Protein AF-A0A3M3WRB6-F1 (afdb_monomer_lite)

Radius of gyration: 16.27 Å; chains: 1; bounding box: 36×32×44 Å

Secondary structure (DSSP, 8-state):
-------S---HHHHHHHHHHHHHTTT--HHHHHHHTT--HHHHHHHHSSHHHHHHHHHHHHHHHHHHHHHHTTTTTS-HHHHHHHHHHHTT-

Organism: Pseudomonas syringae pv. aptata (NCBI:txid83167)

InterPro domains:
  IPR009057 Homedomain-like superfamily [SSF46689] (27-84)

pLDDT: mean 86.13, std 16.65, range [32.25, 96.5]

Structure (mmCIF, N/CA/C/O backbone):
data_AF-A0A3M3WRB6-F1
#
_entry.id   AF-A0A3M3WRB6-F1
#
loop_
_atom_site.group_PDB
_atom_site.id
_atom_site.type_symbol
_atom_site.label_atom_id
_atom_site.label_alt_id
_atom_site.label_comp_id
_atom_site.label_asym_id
_atom_site.label_entity_id
_atom_site.label_seq_id
_atom_site.pdbx_PDB_ins_code
_atom_site.Cartn_x
_atom_site.Cartn_y
_atom_site.Cartn_z
_atom_site.occupancy
_atom_site.B_iso_or_equiv
_atom_site.auth_seq_id
_atom_site.auth_comp_id
_atom_site.auth_asym_id
_atom_site.auth_atom_id
_atom_site.pdbx_PDB_model_num
ATOM 1 N N . MET A 1 1 ? 1.560 22.981 10.859 1.00 34.31 1 MET A N 1
ATOM 2 C CA . MET A 1 1 ? 2.438 21.888 10.399 1.00 34.31 1 MET A CA 1
ATOM 3 C C . MET A 1 1 ? 2.765 21.030 11.614 1.00 34.31 1 MET A C 1
ATOM 5 O O . MET A 1 1 ? 3.507 21.489 12.469 1.00 34.31 1 MET A O 1
ATOM 9 N N . LYS A 1 2 ? 2.098 19.884 11.799 1.00 32.25 2 LYS A N 1
ATOM 10 C CA . LYS A 1 2 ? 2.419 18.952 12.891 1.00 32.25 2 LYS A CA 1
ATOM 11 C C . LYS A 1 2 ? 3.183 17.784 12.287 1.00 32.25 2 LYS A C 1
ATOM 13 O O . LYS A 1 2 ? 2.583 16.873 11.733 1.00 32.25 2 LYS A O 1
ATOM 18 N N . THR A 1 3 ? 4.502 17.870 12.352 1.00 40.53 3 THR A N 1
ATOM 19 C CA . THR A 1 3 ? 5.419 16.757 12.130 1.00 40.53 3 THR A CA 1
ATOM 20 C C . THR A 1 3 ? 5.316 15.834 13.340 1.00 40.53 3 THR A C 1
ATOM 22 O O . THR A 1 3 ? 5.784 16.167 14.426 1.00 40.53 3 THR A O 1
ATOM 25 N N . TYR A 1 4 ? 4.638 14.700 13.180 1.00 39.75 4 TYR A N 1
ATOM 26 C CA . TYR A 1 4 ? 4.753 13.597 14.127 1.00 39.75 4 TYR A CA 1
ATOM 27 C C . TYR A 1 4 ? 5.953 12.751 13.693 1.00 39.75 4 TYR A C 1
ATOM 29 O O . TYR A 1 4 ? 6.010 12.370 12.523 1.00 39.75 4 TYR A O 1
ATOM 37 N N . PRO A 1 5 ? 6.927 12.486 14.579 1.00 39.78 5 PRO A N 1
ATOM 38 C CA . PRO A 1 5 ? 8.038 11.612 14.248 1.00 39.78 5 PRO A CA 1
ATOM 39 C C . PRO A 1 5 ? 7.485 10.194 14.059 1.00 39.78 5 PRO A C 1
ATOM 41 O O . PRO A 1 5 ? 7.063 9.547 15.016 1.00 39.78 5 PRO A O 1
ATOM 44 N N . MET A 1 6 ? 7.446 9.732 12.809 1.00 40.22 6 MET A N 1
ATOM 45 C CA . MET A 1 6 ? 7.266 8.326 12.439 1.00 40.22 6 MET A CA 1
ATOM 46 C C . MET A 1 6 ? 8.551 7.558 12.794 1.00 40.22 6 MET A C 1
ATOM 48 O O . MET A 1 6 ? 9.273 7.086 11.925 1.00 40.22 6 MET A O 1
ATOM 52 N N . GLU A 1 7 ? 8.882 7.456 14.080 1.00 42.53 7 GLU A N 1
ATOM 53 C CA . GLU A 1 7 ? 9.894 6.506 14.556 1.00 42.53 7 GLU A CA 1
ATOM 54 C C . GLU A 1 7 ? 9.220 5.173 14.853 1.00 42.53 7 GLU A C 1
ATOM 56 O O . GLU A 1 7 ? 8.986 4.807 15.997 1.00 42.53 7 GLU A O 1
ATOM 61 N N . LEU A 1 8 ? 8.842 4.490 13.783 1.00 41.81 8 LEU A N 1
ATOM 62 C CA . LEU A 1 8 ? 8.837 3.040 13.633 1.00 41.81 8 LEU A CA 1
ATOM 63 C C . LEU A 1 8 ? 8.657 2.864 12.122 1.00 41.81 8 LEU A C 1
ATOM 65 O O . LEU A 1 8 ? 7.583 3.215 11.627 1.00 41.81 8 LEU A O 1
ATOM 69 N N . PRO A 1 9 ? 9.668 2.396 11.366 1.00 50.84 9 PRO A N 1
ATOM 70 C CA . PRO A 1 9 ? 9.418 1.970 10.002 1.00 50.84 9 PRO A CA 1
ATOM 71 C C . PRO A 1 9 ? 8.332 0.907 10.110 1.00 50.84 9 PRO A C 1
ATOM 73 O O . PRO A 1 9 ? 8.538 -0.140 10.726 1.00 50.84 9 PRO A O 1
ATOM 76 N N . ALA A 1 10 ? 7.131 1.240 9.643 1.00 60.00 10 ALA A N 1
ATOM 77 C CA . ALA A 1 10 ? 6.071 0.264 9.570 1.00 60.00 10 ALA A CA 1
ATOM 78 C C . ALA A 1 10 ? 6.606 -0.858 8.691 1.00 60.00 10 ALA A C 1
ATOM 80 O O . ALA A 1 10 ? 7.038 -0.600 7.569 1.00 60.00 10 ALA A O 1
ATOM 81 N N . ASP A 1 11 ? 6.647 -2.067 9.243 1.00 81.50 11 ASP A N 1
ATOM 82 C CA . ASP A 1 11 ? 7.018 -3.259 8.494 1.00 81.50 11 ASP A CA 1
ATOM 83 C C . ASP A 1 11 ? 6.200 -3.274 7.189 1.00 81.50 11 ASP A C 1
ATOM 85 O O . ASP A 1 11 ? 4.981 -3.084 7.226 1.00 81.50 11 ASP A O 1
ATOM 89 N N . ASP A 1 12 ? 6.856 -3.453 6.041 1.00 85.25 12 ASP A N 1
ATOM 90 C CA . ASP A 1 12 ? 6.218 -3.502 4.716 1.00 85.25 12 ASP A CA 1
ATOM 91 C C . ASP A 1 12 ? 5.042 -4.491 4.718 1.00 85.25 12 ASP A C 1
ATOM 93 O O . ASP A 1 12 ? 3.951 -4.216 4.212 1.00 85.25 12 A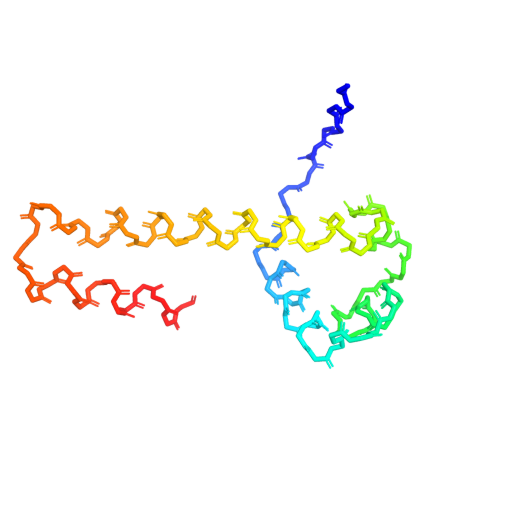SP A O 1
ATOM 97 N N . LYS A 1 13 ? 5.204 -5.605 5.441 1.00 87.81 13 LYS A N 1
ATOM 98 C CA . LYS A 1 13 ? 4.151 -6.599 5.653 1.00 87.81 13 LYS A CA 1
ATOM 99 C C . LYS A 1 13 ? 2.926 -6.028 6.371 1.00 87.81 13 LYS A C 1
ATOM 101 O O . LYS A 1 13 ? 1.797 -6.404 6.056 1.00 87.81 13 LYS A O 1
ATOM 106 N N . PHE A 1 14 ? 3.129 -5.139 7.339 1.00 90.75 14 PHE A N 1
ATOM 107 C CA . PHE A 1 14 ? 2.044 -4.483 8.062 1.00 90.75 14 PHE A CA 1
ATOM 108 C C . PHE A 1 14 ? 1.295 -3.491 7.166 1.00 90.75 14 PHE A C 1
ATOM 110 O O . PHE A 1 14 ? 0.063 -3.483 7.164 1.00 90.75 14 PHE A O 1
ATOM 117 N N . LEU A 1 15 ? 2.014 -2.708 6.358 1.00 92.62 15 LEU A N 1
ATOM 118 C CA . LEU A 1 15 ? 1.405 -1.791 5.390 1.00 92.62 15 LEU A CA 1
ATOM 119 C C . LEU A 1 15 ? 0.613 -2.543 4.316 1.00 92.62 15 LEU A C 1
ATOM 121 O O . LEU A 1 15 ? -0.538 -2.190 4.052 1.00 92.62 15 LEU A O 1
ATOM 125 N N . LYS A 1 16 ? 1.165 -3.636 3.777 1.00 91.94 16 LYS A N 1
ATOM 126 C CA . LYS A 1 16 ? 0.470 -4.529 2.837 1.00 91.94 16 LYS A CA 1
ATOM 127 C C . LYS A 1 16 ? -0.801 -5.126 3.449 1.00 91.94 16 LYS A C 1
ATOM 129 O O . LYS A 1 16 ? -1.858 -5.077 2.824 1.00 91.94 16 LYS A O 1
ATOM 134 N N . ALA A 1 17 ? -0.745 -5.617 4.689 1.00 93.81 17 ALA A N 1
ATOM 135 C CA . ALA A 1 17 ? -1.923 -6.151 5.379 1.00 93.81 17 ALA A CA 1
ATOM 136 C C . ALA A 1 17 ? -3.020 -5.089 5.579 1.00 93.81 17 ALA A C 1
ATOM 138 O O . ALA A 1 17 ? -4.203 -5.373 5.390 1.00 93.81 17 ALA A O 1
ATOM 139 N N . LEU A 1 18 ? -2.639 -3.852 5.916 1.00 95.12 18 LEU A N 1
ATOM 140 C CA . LEU A 1 18 ? -3.576 -2.734 6.026 1.00 95.12 18 LEU A CA 1
ATOM 141 C C . LEU A 1 18 ? -4.174 -2.331 4.674 1.00 95.12 18 LEU A C 1
ATOM 143 O O . LEU A 1 18 ? -5.356 -1.995 4.627 1.00 95.12 18 LEU A O 1
ATOM 147 N N . ALA A 1 19 ? -3.396 -2.376 3.590 1.00 95.00 19 ALA A N 1
ATOM 148 C CA . ALA A 1 19 ? -3.888 -2.103 2.242 1.00 95.00 19 ALA A CA 1
ATOM 149 C C . ALA A 1 19 ? -4.956 -3.117 1.815 1.00 95.00 19 ALA A C 1
ATOM 151 O O . ALA A 1 19 ? -6.031 -2.711 1.375 1.00 95.00 19 ALA A O 1
ATOM 152 N N . VAL A 1 20 ? -4.708 -4.415 2.025 1.00 95.38 20 VAL A N 1
ATOM 153 C CA . VAL A 1 20 ? -5.695 -5.476 1.755 1.00 95.38 20 VAL A CA 1
ATOM 154 C C . VAL A 1 20 ? -6.955 -5.262 2.597 1.00 95.38 20 VAL A C 1
ATOM 156 O O . VAL A 1 20 ? -8.055 -5.175 2.056 1.00 95.38 20 VAL A O 1
ATOM 159 N N . ALA A 1 21 ? -6.796 -5.057 3.907 1.00 96.19 21 ALA A N 1
ATOM 160 C CA . ALA A 1 21 ? -7.914 -4.816 4.815 1.00 96.19 21 ALA A CA 1
ATOM 161 C C . ALA A 1 21 ? -8.742 -3.571 4.444 1.00 96.19 21 ALA A C 1
ATOM 163 O O . ALA A 1 21 ? -9.962 -3.567 4.609 1.00 96.19 21 ALA A O 1
ATOM 164 N N . LEU A 1 22 ? -8.104 -2.506 3.948 1.00 95.50 22 LEU A N 1
ATOM 165 C CA . LEU A 1 22 ? -8.787 -1.291 3.498 1.00 95.50 22 LEU A CA 1
ATOM 166 C C . LEU A 1 22 ? -9.633 -1.541 2.243 1.00 95.50 22 LEU A C 1
ATOM 168 O O . LEU A 1 22 ? -10.708 -0.955 2.125 1.00 95.50 22 LEU A O 1
ATOM 172 N N . VAL A 1 23 ? -9.166 -2.385 1.320 1.00 94.50 23 VAL A N 1
ATOM 173 C CA . VAL A 1 23 ? -9.910 -2.752 0.106 1.00 94.50 23 VAL A CA 1
ATOM 174 C C . VAL A 1 23 ? -11.091 -3.657 0.457 1.00 94.50 23 VAL A C 1
ATOM 176 O O . VAL A 1 23 ? -12.222 -3.351 0.069 1.00 94.50 23 VAL A O 1
ATOM 179 N N . ASP A 1 24 ? -10.859 -4.693 1.265 1.00 94.69 24 ASP A N 1
ATOM 180 C CA . ASP A 1 24 ? -11.897 -5.626 1.725 1.00 94.69 24 ASP A CA 1
ATOM 181 C C . ASP A 1 24 ? -12.993 -4.911 2.531 1.00 94.69 24 ASP A C 1
ATOM 183 O O . ASP A 1 24 ? -14.184 -5.205 2.403 1.00 94.69 24 ASP A O 1
ATOM 187 N N . HIS A 1 25 ? -12.605 -3.909 3.325 1.00 94.00 25 HIS A N 1
ATOM 188 C CA . HIS A 1 25 ? -13.503 -3.087 4.133 1.00 94.00 25 HIS A CA 1
ATOM 189 C C . HIS A 1 25 ? -13.555 -1.636 3.643 1.00 94.00 25 HIS A C 1
ATOM 191 O O . HIS A 1 25 ? -13.464 -0.694 4.434 1.00 94.00 25 HIS A O 1
ATOM 197 N N . SER A 1 26 ? -13.762 -1.440 2.338 1.00 90.50 2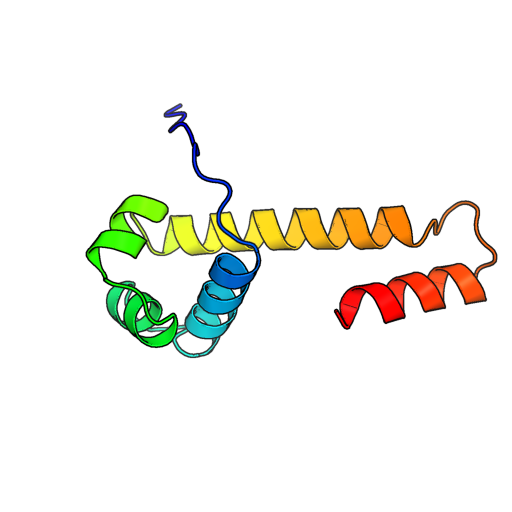6 SER A N 1
ATOM 198 C CA . SER A 1 26 ? -13.769 -0.112 1.701 1.00 90.50 26 SER A CA 1
ATOM 199 C C . SER A 1 26 ? -14.733 0.892 2.347 1.00 90.50 26 SER A C 1
ATOM 201 O O . SER A 1 26 ? -14.360 2.045 2.549 1.00 90.50 26 SER A O 1
ATOM 203 N N . ASN A 1 27 ? -15.925 0.463 2.768 1.00 91.81 27 ASN A N 1
ATOM 204 C CA . ASN A 1 27 ? -16.891 1.297 3.504 1.00 91.81 27 ASN A CA 1
ATOM 205 C C . ASN A 1 27 ? -16.867 1.068 5.029 1.00 91.81 27 ASN A C 1
ATOM 207 O O . ASN A 1 27 ? -17.711 1.595 5.753 1.00 91.81 27 ASN A O 1
ATOM 211 N N . GLY A 1 28 ? -15.922 0.261 5.516 1.00 90.69 28 GLY A N 1
ATOM 212 C CA . GLY A 1 28 ? -15.775 -0.093 6.921 1.00 90.69 28 GLY A CA 1
ATOM 213 C C . GLY A 1 28 ? -15.125 1.004 7.759 1.00 90.69 28 GLY A C 1
ATOM 214 O O . GLY A 1 28 ? -14.471 1.934 7.274 1.00 90.69 28 GLY A O 1
ATOM 215 N N . THR A 1 29 ? -15.301 0.884 9.069 1.00 93.88 29 THR A N 1
ATOM 216 C CA . THR A 1 29 ? -14.679 1.765 10.053 1.00 93.88 29 THR A CA 1
ATOM 217 C C . THR A 1 29 ? -13.204 1.416 10.255 1.00 93.88 29 THR A C 1
ATOM 219 O O . THR A 1 29 ? -12.747 0.320 9.938 1.00 93.88 29 THR A O 1
ATOM 222 N N . LEU A 1 30 ? -12.446 2.315 10.897 1.00 93.62 30 LEU A N 1
ATOM 223 C CA . LEU A 1 30 ? -11.055 2.033 11.282 1.00 93.62 30 LEU A CA 1
ATOM 224 C C . LEU A 1 30 ? -10.933 0.794 12.194 1.00 93.62 30 LEU A C 1
ATOM 226 O O . LEU A 1 30 ? -9.894 0.145 12.225 1.00 93.62 30 LEU A O 1
ATOM 230 N N . LYS A 1 31 ? -11.992 0.449 12.939 1.00 94.31 31 LYS A N 1
ATOM 231 C CA . LYS A 1 31 ? -12.032 -0.769 13.755 1.00 94.31 31 LYS A CA 1
ATOM 232 C C . LYS A 1 31 ? -12.101 -2.023 12.877 1.00 94.31 31 LYS A C 1
ATOM 234 O O . LYS A 1 31 ? -11.394 -2.979 13.175 1.00 94.31 31 LYS A O 1
ATOM 239 N N . ASP A 1 32 ? -12.924 -2.002 11.832 1.00 95.38 32 ASP A N 1
ATOM 240 C CA . ASP A 1 32 ? -13.111 -3.144 10.929 1.00 95.38 32 ASP A CA 1
ATOM 241 C C . ASP A 1 32 ? -11.810 -3.435 10.172 1.00 95.38 32 ASP A C 1
ATOM 243 O O . ASP A 1 32 ? -11.350 -4.572 10.137 1.00 95.38 32 ASP A O 1
ATOM 247 N N . ILE A 1 33 ? -11.141 -2.375 9.704 1.00 95.69 33 ILE A N 1
ATOM 248 C CA .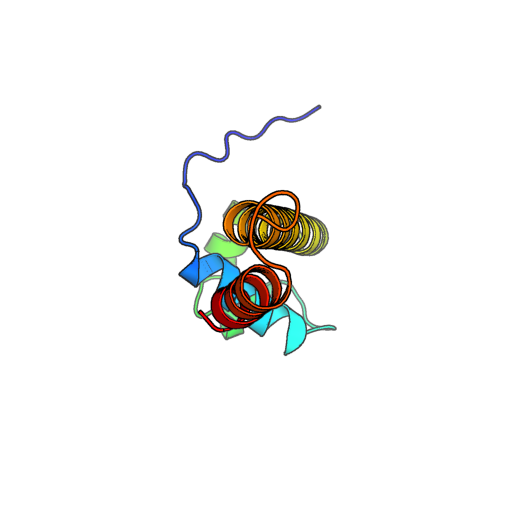 ILE A 1 33 ? -9.822 -2.462 9.064 1.00 95.69 33 ILE A CA 1
ATOM 249 C C . ILE A 1 33 ? -8.772 -3.031 10.030 1.00 95.69 33 ILE A C 1
ATOM 251 O O . ILE A 1 33 ? -8.018 -3.924 9.656 1.00 95.69 33 ILE A O 1
ATOM 255 N N . ALA A 1 34 ? -8.726 -2.557 11.283 1.00 94.19 34 ALA A N 1
ATOM 256 C CA . ALA A 1 34 ? -7.787 -3.080 12.280 1.00 94.19 34 ALA A CA 1
ATOM 257 C C . ALA A 1 34 ? -7.985 -4.585 12.514 1.00 94.19 34 ALA A C 1
ATOM 259 O O . ALA A 1 34 ? -7.015 -5.339 12.540 1.00 94.19 34 ALA A O 1
ATOM 260 N N . GLN A 1 35 ? -9.243 -5.015 12.647 1.00 95.19 35 GLN A N 1
ATOM 261 C CA . GLN A 1 35 ? -9.591 -6.417 12.851 1.00 95.19 35 GLN A CA 1
ATOM 262 C C . GLN A 1 35 ? -9.167 -7.286 11.662 1.00 95.19 35 GLN A C 1
ATOM 264 O O . GLN A 1 35 ? -8.563 -8.335 11.874 1.00 95.19 35 GLN A O 1
ATOM 269 N N . ALA A 1 36 ? -9.435 -6.842 10.434 1.00 94.94 36 ALA A N 1
ATOM 270 C CA . ALA A 1 36 ? -9.044 -7.559 9.223 1.00 94.94 36 ALA A CA 1
ATOM 271 C C . ALA A 1 36 ? -7.521 -7.625 9.031 1.00 94.94 36 ALA A C 1
ATOM 273 O O . ALA A 1 36 ? -6.997 -8.654 8.617 1.00 94.94 36 ALA A O 1
ATOM 274 N N . ALA A 1 37 ? -6.795 -6.575 9.422 1.00 93.44 37 ALA A N 1
ATOM 275 C CA . ALA A 1 37 ? -5.333 -6.555 9.419 1.00 93.44 37 ALA A CA 1
ATOM 276 C C . ALA A 1 37 ? -4.698 -7.302 10.613 1.00 93.44 37 ALA A C 1
ATOM 278 O O . ALA A 1 37 ? -3.476 -7.309 10.755 1.00 93.44 37 ALA A O 1
ATOM 279 N N . GLY A 1 38 ? -5.501 -7.907 11.499 1.00 93.81 38 GLY A N 1
ATOM 280 C CA . GLY A 1 38 ? -5.011 -8.678 12.644 1.00 93.81 38 GLY A CA 1
ATOM 281 C C . GLY A 1 38 ? -4.391 -7.836 13.764 1.00 93.81 38 GLY A C 1
ATOM 282 O O . GLY A 1 38 ? -3.592 -8.350 14.546 1.00 93.81 38 GLY A O 1
ATOM 283 N N . VAL A 1 39 ? -4.743 -6.550 13.869 1.00 93.81 39 VAL A N 1
ATOM 284 C CA . VAL A 1 39 ? -4.216 -5.632 14.891 1.00 93.81 39 VAL A CA 1
ATOM 285 C C . VAL A 1 39 ? -5.307 -5.024 15.764 1.00 93.81 39 VAL A C 1
ATOM 287 O O . VAL A 1 39 ? -6.486 -4.961 15.422 1.00 93.81 39 VAL A O 1
ATOM 290 N N . SER A 1 40 ? -4.914 -4.532 16.939 1.00 92.88 40 SER A N 1
ATOM 291 C CA . SER A 1 40 ? -5.859 -3.853 17.824 1.00 92.88 40 SER A CA 1
ATOM 292 C C . SER A 1 40 ? -6.269 -2.478 17.273 1.00 92.88 40 SER A C 1
ATOM 294 O O . SER A 1 40 ? -5.463 -1.763 16.669 1.00 92.88 40 SER A O 1
ATOM 296 N N . LYS A 1 41 ? -7.501 -2.042 17.578 1.00 93.12 41 LYS A N 1
ATOM 297 C CA . LYS A 1 41 ? -7.971 -0.674 17.278 1.00 93.12 41 LYS A CA 1
ATOM 298 C C . LYS A 1 41 ? -7.043 0.393 17.872 1.00 93.12 41 LYS A C 1
ATOM 300 O O . LYS A 1 41 ? -6.818 1.420 17.242 1.00 93.12 41 LYS A O 1
ATOM 305 N N . ALA A 1 42 ? -6.523 0.171 19.082 1.00 93.50 42 ALA A N 1
ATOM 306 C CA . ALA A 1 42 ? -5.621 1.114 19.742 1.00 93.50 42 ALA A CA 1
ATOM 307 C C . ALA A 1 42 ? -4.280 1.233 19.000 1.00 93.50 42 ALA A C 1
ATOM 309 O O . ALA A 1 42 ? -3.770 2.340 18.849 1.00 93.50 42 ALA A O 1
ATOM 310 N N . THR A 1 43 ? -3.751 0.116 18.491 1.00 92.00 43 THR A N 1
ATOM 311 C CA . THR A 1 43 ? -2.536 0.085 17.664 1.00 92.00 43 THR A CA 1
ATOM 312 C C . THR A 1 43 ? -2.733 0.897 16.390 1.00 92.00 43 THR A C 1
ATOM 314 O O . THR A 1 43 ? -1.974 1.830 16.149 1.00 92.00 43 THR A O 1
ATOM 317 N N . LEU A 1 44 ? -3.788 0.607 15.619 1.00 92.69 44 LEU A N 1
ATOM 318 C CA . LEU A 1 44 ? -4.036 1.308 14.357 1.00 92.69 44 LEU A CA 1
ATOM 319 C C . LEU A 1 44 ? -4.341 2.799 14.575 1.00 92.69 44 LEU A C 1
ATOM 321 O O . LEU A 1 44 ? -3.851 3.650 13.840 1.00 92.69 44 LEU A O 1
ATOM 325 N N . ASN A 1 45 ? -5.083 3.141 15.630 1.00 91.75 45 ASN A N 1
ATOM 326 C CA . ASN A 1 45 ? -5.359 4.537 15.973 1.00 91.75 45 ASN A CA 1
ATOM 327 C C . ASN A 1 45 ? -4.083 5.293 16.391 1.00 91.75 45 ASN A C 1
ATOM 329 O O . ASN A 1 45 ? -3.878 6.420 15.966 1.00 91.75 45 ASN A O 1
ATOM 333 N N . ARG A 1 46 ? -3.167 4.684 17.155 1.00 90.50 46 ARG A N 1
ATOM 334 C CA . ARG A 1 46 ? -1.858 5.308 17.435 1.00 90.50 46 ARG A CA 1
ATOM 335 C C . ARG A 1 46 ? -1.005 5.473 16.177 1.00 90.50 46 ARG A C 1
ATOM 337 O O . ARG A 1 46 ? -0.222 6.411 16.117 1.00 90.50 46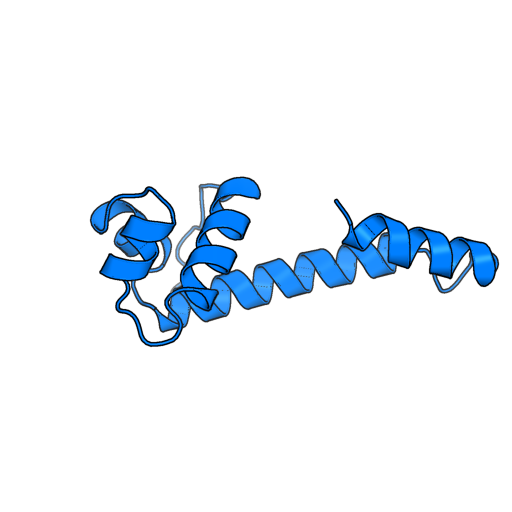 ARG A O 1
ATOM 344 N N . PHE A 1 47 ? -1.153 4.561 15.220 1.00 88.31 47 PHE A N 1
ATOM 345 C CA . PHE A 1 47 ? -0.377 4.541 13.988 1.00 88.31 47 PHE A CA 1
ATOM 346 C C . PHE A 1 47 ? -0.800 5.639 13.002 1.00 88.31 47 PHE A C 1
ATOM 348 O O . PHE A 1 47 ? 0.037 6.417 12.563 1.00 88.31 47 PHE A O 1
ATOM 355 N N . CYS A 1 48 ? -2.095 5.742 12.682 1.00 90.19 48 CYS A N 1
ATOM 356 C CA . CYS A 1 48 ? -2.589 6.695 11.680 1.00 90.19 48 CYS A CA 1
ATOM 357 C C . CYS A 1 48 ? -3.602 7.715 12.228 1.00 90.19 48 CYS A C 1
ATOM 359 O O . CYS A 1 48 ? -3.842 8.744 11.603 1.00 90.19 48 CYS A O 1
ATOM 361 N N . GLY A 1 49 ? -4.213 7.480 13.390 1.00 91.81 49 GLY A N 1
ATOM 362 C CA . GLY A 1 49 ? -5.219 8.359 14.004 1.00 91.81 49 GLY A CA 1
ATOM 363 C C . GLY A 1 49 ? -6.598 8.281 13.349 1.00 91.81 49 GLY A C 1
ATOM 364 O O . GLY A 1 49 ? -7.608 8.032 14.006 1.00 91.81 49 GLY A O 1
ATOM 365 N N . THR A 1 50 ? -6.660 8.482 12.034 1.00 92.75 50 THR A N 1
ATOM 366 C CA . THR A 1 50 ? -7.909 8.500 11.265 1.00 92.75 50 THR A CA 1
ATOM 367 C C . THR A 1 50 ? -7.835 7.576 10.055 1.00 92.75 50 THR A C 1
ATOM 369 O O . THR A 1 50 ? -6.756 7.199 9.597 1.00 92.75 50 THR A O 1
ATOM 372 N N . ARG A 1 51 ? -9.003 7.231 9.500 1.00 93.31 51 ARG A N 1
ATOM 373 C CA . ARG A 1 51 ? -9.084 6.499 8.229 1.00 93.31 51 ARG A CA 1
ATOM 374 C C . ARG A 1 51 ? -8.494 7.311 7.072 1.00 93.31 51 ARG A C 1
ATOM 376 O O . ARG A 1 51 ? -7.842 6.728 6.223 1.00 93.31 51 ARG A O 1
ATOM 383 N N . ALA A 1 52 ? -8.694 8.631 7.044 1.00 93.06 52 ALA A N 1
ATOM 384 C CA . ALA A 1 52 ? -8.139 9.489 5.994 1.00 93.06 52 ALA A CA 1
ATOM 385 C C . ALA A 1 52 ? -6.604 9.445 5.990 1.00 93.06 52 ALA A C 1
ATOM 387 O O . ALA A 1 52 ? -6.004 9.192 4.952 1.00 93.06 52 ALA A O 1
ATOM 388 N N . ASN A 1 53 ? -5.992 9.562 7.169 1.00 94.50 53 ASN A N 1
ATOM 389 C CA . ASN A 1 53 ? -4.544 9.451 7.324 1.00 94.50 53 ASN A CA 1
ATOM 390 C C . ASN A 1 53 ? -4.026 8.054 6.950 1.00 94.50 53 ASN A C 1
ATOM 392 O O . ASN A 1 53 ? -2.928 7.938 6.425 1.00 94.50 53 ASN A O 1
ATOM 396 N N . LEU A 1 54 ? -4.799 6.990 7.215 1.00 93.88 54 LEU A N 1
ATOM 397 C CA . LEU A 1 54 ? -4.442 5.642 6.764 1.00 93.88 54 LEU A CA 1
ATOM 398 C C . LEU A 1 54 ? -4.387 5.567 5.235 1.00 93.88 54 LEU A C 1
ATOM 400 O O . LEU A 1 54 ? -3.435 5.022 4.691 1.00 93.88 54 LEU A O 1
ATOM 404 N N . VAL A 1 55 ? -5.395 6.119 4.552 1.00 94.12 55 VAL A N 1
ATOM 405 C CA . VAL A 1 55 ? -5.427 6.143 3.083 1.00 94.12 55 VAL A CA 1
ATOM 406 C C . VAL A 1 55 ? -4.242 6.928 2.529 1.00 94.12 55 VAL A C 1
ATOM 408 O O . VAL A 1 55 ? -3.562 6.436 1.637 1.00 94.12 55 VAL A O 1
ATOM 411 N N . GLU A 1 56 ? -3.967 8.113 3.073 1.00 95.25 56 GLU A N 1
ATOM 412 C CA . GLU A 1 56 ? -2.831 8.940 2.655 1.00 95.25 56 GLU A CA 1
ATOM 413 C C . GLU A 1 56 ? -1.493 8.221 2.864 1.00 95.25 56 GLU A C 1
ATOM 415 O O . GLU A 1 56 ? -0.657 8.184 1.966 1.00 95.25 56 GLU A O 1
ATOM 420 N N . LEU A 1 57 ? -1.313 7.578 4.020 1.00 93.56 57 LEU A N 1
ATOM 421 C CA . LEU A 1 57 ? -0.108 6.816 4.332 1.00 93.56 57 LEU A CA 1
ATOM 422 C C . LEU A 1 57 ? 0.105 5.656 3.353 1.00 93.56 57 LEU A C 1
ATOM 424 O O . LEU A 1 57 ? 1.210 5.483 2.843 1.00 93.56 57 LEU A O 1
ATOM 428 N N . LEU A 1 58 ? -0.945 4.882 3.068 1.00 94.25 58 LEU A N 1
ATOM 429 C CA . LEU A 1 58 ? -0.868 3.766 2.123 1.00 94.25 58 LEU A CA 1
ATOM 430 C C . LEU A 1 58 ? -0.635 4.243 0.687 1.00 94.25 58 LEU A C 1
ATOM 432 O O . LEU A 1 58 ? 0.100 3.595 -0.052 1.00 94.25 58 LEU A O 1
ATOM 436 N N . LEU A 1 59 ? -1.213 5.383 0.300 1.00 94.19 59 LEU A N 1
ATOM 437 C CA . LEU A 1 59 ? -1.003 5.974 -1.019 1.00 94.19 59 LEU A CA 1
ATOM 438 C C . LEU A 1 59 ? 0.442 6.452 -1.202 1.00 94.19 59 LEU A C 1
ATOM 440 O O . LEU A 1 59 ? 1.037 6.204 -2.251 1.00 94.19 59 LEU A O 1
ATOM 444 N N . ASN A 1 60 ? 1.014 7.100 -0.185 1.00 93.19 60 ASN A N 1
ATOM 445 C CA . ASN A 1 60 ? 2.410 7.533 -0.203 1.00 93.19 60 ASN A CA 1
ATOM 446 C C . ASN A 1 60 ? 3.348 6.327 -0.300 1.00 93.19 60 ASN A C 1
ATOM 448 O O . ASN A 1 60 ? 4.196 6.281 -1.182 1.00 93.19 60 ASN A O 1
ATOM 452 N N . HIS A 1 61 ? 3.120 5.303 0.524 1.00 91.38 61 HIS A N 1
ATOM 453 C CA . HIS A 1 61 ? 3.908 4.074 0.484 1.00 91.38 61 HIS A CA 1
ATOM 454 C C . HIS A 1 61 ? 3.821 3.354 -0.873 1.00 91.38 61 HIS A C 1
ATOM 456 O O . HIS A 1 61 ? 4.845 2.960 -1.426 1.00 91.38 61 HIS A O 1
ATOM 462 N N . ALA A 1 62 ? 2.621 3.231 -1.450 1.00 90.75 62 ALA A N 1
ATOM 463 C CA . ALA A 1 62 ? 2.449 2.648 -2.780 1.00 90.75 62 ALA A CA 1
ATOM 464 C C . ALA A 1 62 ? 3.158 3.472 -3.867 1.00 90.75 62 ALA A C 1
ATOM 466 O O . ALA A 1 62 ? 3.744 2.907 -4.787 1.00 90.75 62 ALA A O 1
ATOM 467 N N . SER A 1 63 ? 3.131 4.802 -3.757 1.00 92.81 63 SER A N 1
ATOM 468 C CA . SER A 1 63 ? 3.830 5.696 -4.686 1.00 92.81 63 SER A CA 1
ATOM 469 C C . SER A 1 63 ? 5.346 5.530 -4.602 1.00 92.81 63 SER A C 1
ATOM 471 O O . SER A 1 63 ? 6.005 5.452 -5.637 1.00 92.81 63 SER A O 1
ATOM 473 N N . ASP A 1 64 ? 5.894 5.420 -3.392 1.00 91.81 64 ASP A N 1
ATOM 474 C CA . ASP A 1 64 ? 7.323 5.183 -3.179 1.00 91.81 64 ASP A CA 1
ATOM 475 C C . ASP A 1 64 ? 7.757 3.837 -3.772 1.00 91.81 64 ASP A C 1
ATOM 477 O O . ASP A 1 64 ? 8.750 3.785 -4.497 1.00 91.81 64 ASP A O 1
ATOM 481 N N . LEU A 1 65 ? 6.973 2.774 -3.553 1.00 89.69 65 LEU A N 1
ATOM 482 C CA . LEU A 1 65 ? 7.214 1.457 -4.152 1.00 89.69 65 LEU A CA 1
ATOM 483 C C . LEU A 1 65 ? 7.171 1.507 -5.684 1.00 89.69 65 LEU A C 1
ATOM 485 O O . LEU A 1 65 ? 8.082 1.007 -6.335 1.00 89.69 65 LEU A O 1
ATOM 489 N N . MET A 1 66 ? 6.160 2.149 -6.279 1.00 89.94 66 MET A N 1
ATOM 490 C CA . MET A 1 66 ? 6.073 2.283 -7.740 1.00 89.94 66 MET A CA 1
ATOM 491 C C . MET A 1 66 ? 7.260 3.063 -8.316 1.00 89.94 66 MET A C 1
ATOM 493 O O . MET A 1 66 ? 7.814 2.671 -9.342 1.00 89.94 66 MET A O 1
ATOM 497 N N . ASN A 1 67 ? 7.682 4.143 -7.655 1.00 92.12 67 ASN A N 1
ATOM 498 C CA . ASN A 1 67 ? 8.847 4.918 -8.079 1.00 92.12 67 ASN A CA 1
ATOM 499 C C . ASN A 1 67 ? 10.138 4.093 -8.000 1.00 92.12 67 ASN A C 1
ATOM 501 O O . ASN A 1 67 ? 10.963 4.175 -8.909 1.00 92.12 67 ASN A O 1
ATOM 505 N N . GLN A 1 68 ? 10.300 3.280 -6.952 1.00 91.00 68 GLN A N 1
ATOM 506 C CA . GLN A 1 68 ? 11.424 2.350 -6.828 1.00 91.00 68 GLN A CA 1
ATOM 507 C C . GLN A 1 68 ? 11.401 1.298 -7.939 1.00 91.00 68 GLN A C 1
ATOM 509 O O . GLN A 1 68 ? 12.399 1.137 -8.630 1.00 91.00 68 GLN A O 1
ATOM 514 N N . MET A 1 69 ? 10.251 0.672 -8.211 1.00 90.62 69 MET A N 1
ATOM 515 C CA . MET A 1 69 ? 10.112 -0.310 -9.296 1.00 90.62 69 MET A CA 1
ATOM 516 C C . MET A 1 69 ? 10.481 0.276 -10.666 1.00 90.62 69 MET A C 1
ATOM 518 O O . MET A 1 69 ? 11.140 -0.389 -11.465 1.00 90.62 69 MET A O 1
ATOM 522 N N . VAL A 1 70 ? 10.077 1.521 -10.939 1.00 91.19 70 VAL A N 1
ATOM 523 C CA . VAL A 1 70 ? 10.430 2.236 -12.177 1.00 91.19 70 VAL A CA 1
ATOM 524 C C . VAL A 1 70 ? 11.927 2.541 -12.243 1.00 91.19 70 VAL A C 1
ATOM 526 O O . VAL A 1 70 ? 12.522 2.407 -13.314 1.00 91.19 70 VAL A O 1
ATOM 529 N N . ALA A 1 71 ? 12.538 2.938 -11.125 1.00 92.19 71 ALA A N 1
ATOM 530 C CA . ALA A 1 71 ? 13.974 3.184 -11.052 1.00 92.19 71 ALA A CA 1
ATOM 531 C C . ALA A 1 71 ? 14.779 1.891 -11.272 1.00 92.19 71 ALA A C 1
ATOM 533 O O . ALA A 1 71 ? 15.698 1.878 -12.089 1.00 92.19 71 ALA A O 1
ATOM 534 N N . ASP A 1 72 ? 14.382 0.796 -10.623 1.00 91.75 72 ASP A N 1
ATOM 535 C CA . ASP A 1 72 ? 15.046 -0.510 -10.700 1.00 91.75 72 ASP A CA 1
ATOM 536 C C . ASP A 1 72 ? 14.910 -1.163 -12.085 1.00 91.75 72 ASP A C 1
ATOM 538 O O . ASP A 1 72 ? 15.783 -1.916 -12.523 1.00 91.75 72 ASP A O 1
ATOM 542 N N . ALA A 1 73 ? 13.828 -0.859 -12.808 1.00 93.38 73 ALA A N 1
ATOM 543 C CA . ALA A 1 73 ? 13.640 -1.307 -14.183 1.00 93.38 73 ALA A CA 1
ATOM 544 C C . ALA A 1 73 ? 14.612 -0.641 -15.177 1.00 93.38 73 ALA A C 1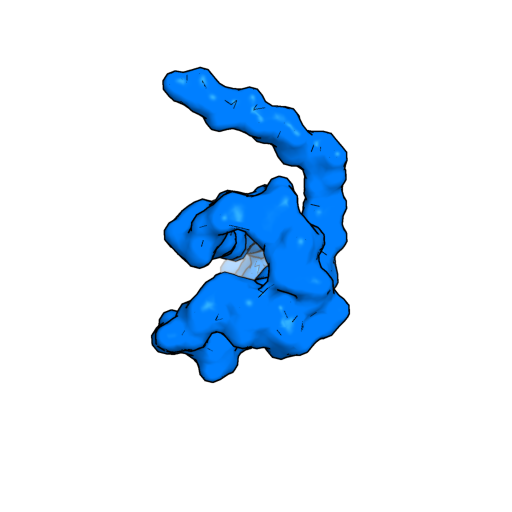
ATOM 546 O O . ALA A 1 73 ? 14.821 -1.181 -16.263 1.00 93.38 73 ALA A O 1
ATOM 547 N N . ASP A 1 74 ? 15.210 0.501 -14.815 1.00 93.44 74 ASP A N 1
ATOM 548 C CA . ASP A 1 74 ? 16.138 1.284 -15.643 1.00 93.44 74 ASP A CA 1
ATOM 549 C C . ASP A 1 74 ? 15.610 1.533 -17.068 1.00 93.44 74 ASP A C 1
ATOM 551 O O . ASP A 1 74 ? 16.283 1.316 -18.078 1.00 93.44 74 ASP A O 1
ATOM 555 N N . LEU A 1 75 ? 14.362 2.010 -17.149 1.00 91.62 75 LEU A N 1
ATOM 556 C CA . LEU A 1 75 ? 13.644 2.229 -18.413 1.00 91.62 75 LEU A CA 1
ATOM 557 C C . LEU A 1 75 ? 14.355 3.194 -19.380 1.00 91.62 75 LEU A C 1
ATOM 559 O O . LEU A 1 75 ? 14.007 3.242 -20.558 1.00 91.62 75 LEU A O 1
ATOM 563 N N . GLN A 1 76 ? 15.305 3.995 -18.887 1.00 93.62 76 GLN A N 1
ATOM 564 C CA . GLN A 1 76 ? 16.030 4.982 -19.687 1.00 93.62 76 GLN A CA 1
ATOM 565 C C . GLN A 1 76 ? 17.274 4.412 -20.375 1.00 93.62 76 GLN A C 1
ATOM 567 O O . GLN A 1 76 ? 17.619 4.896 -21.454 1.00 93.62 76 GLN A O 1
ATOM 572 N N . HIS A 1 77 ? 17.946 3.418 -19.784 1.00 94.38 77 HIS A N 1
ATOM 573 C CA . HIS A 1 77 ? 19.246 2.948 -20.278 1.00 94.38 77 HIS A CA 1
ATOM 574 C C . HIS A 1 77 ? 19.273 1.458 -20.633 1.00 94.38 77 HIS A C 1
ATOM 576 O O . HIS A 1 77 ? 20.074 1.059 -21.482 1.00 94.38 77 HIS A O 1
ATOM 582 N N . ALA A 1 78 ? 18.411 0.632 -20.037 1.00 94.31 78 ALA A N 1
ATOM 583 C CA . ALA A 1 78 ? 18.369 -0.794 -20.330 1.00 94.31 78 ALA A CA 1
ATOM 584 C C . ALA A 1 78 ? 17.709 -1.090 -21.696 1.00 94.31 78 ALA A C 1
ATOM 586 O O . ALA A 1 78 ? 16.869 -0.321 -22.176 1.00 94.31 78 ALA A O 1
ATOM 587 N N . PRO A 1 79 ? 18.047 -2.224 -22.344 1.00 96.50 79 PRO A N 1
ATOM 588 C CA . PRO A 1 79 ? 17.344 -2.681 -23.538 1.00 96.50 79 PRO A CA 1
ATOM 589 C C . PRO A 1 79 ? 15.826 -2.756 -23.290 1.00 96.50 79 PRO A C 1
ATOM 591 O O . PRO A 1 79 ? 15.420 -3.327 -22.277 1.00 96.50 79 PRO A O 1
ATOM 594 N N . PRO A 1 80 ? 14.963 -2.261 -24.202 1.00 94.19 80 PRO A N 1
ATOM 595 C CA . PRO A 1 80 ? 13.534 -2.092 -23.918 1.00 94.19 80 PRO A CA 1
ATOM 596 C C . PRO A 1 80 ? 12.818 -3.353 -23.423 1.00 94.19 80 PRO A C 1
ATOM 598 O O . PRO A 1 80 ? 12.012 -3.282 -22.501 1.00 94.19 80 PRO A O 1
ATOM 601 N N . LEU A 1 81 ? 13.118 -4.515 -24.013 1.00 95.38 81 LEU A N 1
ATOM 602 C CA . LEU A 1 81 ? 12.508 -5.780 -23.600 1.00 95.38 81 LEU A CA 1
ATOM 603 C C . LEU A 1 81 ? 12.916 -6.169 -22.174 1.00 95.38 81 LEU A C 1
ATOM 605 O O . LEU A 1 81 ? 12.067 -6.573 -21.388 1.00 95.38 81 LEU A O 1
ATOM 609 N N . GLU A 1 82 ? 14.195 -6.012 -21.841 1.00 94.69 82 GLU A N 1
ATOM 610 C CA . GLU A 1 82 ? 14.732 -6.338 -20.521 1.00 94.69 82 GLU A CA 1
ATOM 611 C C . GLU A 1 82 ? 14.200 -5.374 -19.453 1.00 94.69 82 GLU A C 1
ATOM 613 O O . GLU A 1 82 ? 13.777 -5.803 -18.385 1.00 94.69 82 GLU A O 1
ATOM 618 N N . ALA A 1 83 ? 14.146 -4.078 -19.764 1.00 93.62 83 ALA A N 1
ATOM 619 C CA . ALA A 1 83 ? 13.612 -3.057 -18.870 1.00 93.62 83 ALA A CA 1
ATOM 620 C C . ALA A 1 83 ? 12.124 -3.301 -18.550 1.00 93.62 83 ALA A C 1
ATOM 622 O O . ALA A 1 83 ? 11.703 -3.232 -17.396 1.00 93.62 83 ALA A O 1
ATOM 623 N N . LEU A 1 84 ? 11.324 -3.653 -19.565 1.00 93.00 84 LEU A N 1
ATOM 624 C CA . LEU A 1 84 ? 9.912 -3.998 -19.381 1.00 93.00 84 LEU A CA 1
ATOM 625 C C . LEU A 1 84 ? 9.729 -5.309 -18.609 1.00 93.00 84 LEU A C 1
ATOM 627 O O . LEU A 1 84 ? 8.826 -5.389 -17.782 1.00 93.00 84 LEU A O 1
ATOM 631 N N . GLN A 1 85 ? 10.581 -6.312 -18.842 1.00 93.38 85 GLN A N 1
ATOM 632 C CA . GLN A 1 85 ? 10.579 -7.548 -18.056 1.00 93.38 85 GLN A CA 1
ATOM 633 C C . GLN A 1 85 ? 10.876 -7.263 -16.584 1.00 93.38 85 GLN A C 1
ATOM 635 O O . GLN A 1 85 ? 10.089 -7.661 -15.739 1.00 93.38 85 GLN A O 1
ATOM 640 N N . ARG A 1 86 ? 11.921 -6.483 -16.275 1.00 92.94 86 ARG A N 1
ATOM 641 C CA . ARG A 1 86 ? 12.236 -6.071 -14.895 1.00 92.94 86 A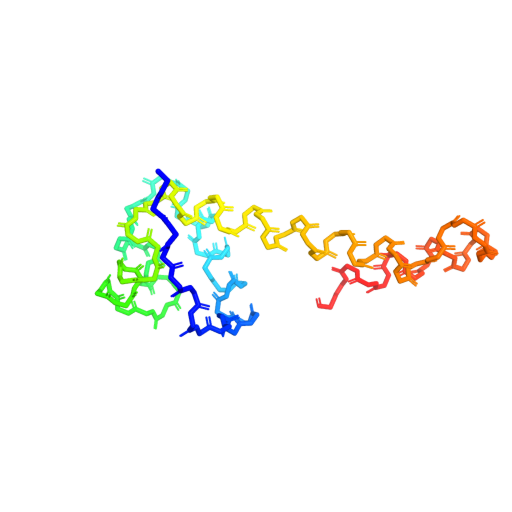RG A CA 1
ATOM 642 C C . ARG A 1 86 ? 11.075 -5.326 -14.239 1.00 92.94 86 ARG A C 1
ATOM 644 O O . ARG A 1 86 ? 10.734 -5.619 -13.102 1.00 92.94 86 ARG A O 1
ATOM 651 N N . LEU A 1 87 ? 10.429 -4.400 -14.952 1.00 90.31 87 LEU A N 1
ATOM 652 C CA . LEU A 1 87 ? 9.264 -3.676 -14.429 1.00 90.31 87 LEU A CA 1
ATOM 653 C C . LEU A 1 87 ? 8.091 -4.621 -14.108 1.00 90.31 87 LEU A C 1
ATOM 655 O O . LEU A 1 87 ? 7.397 -4.445 -13.107 1.00 90.31 87 LEU A O 1
ATOM 659 N N . VAL A 1 88 ? 7.862 -5.623 -14.960 1.00 89.31 88 VAL A N 1
ATOM 660 C CA . VAL A 1 88 ? 6.835 -6.652 -14.757 1.00 89.31 88 VAL A CA 1
ATOM 661 C C . VAL A 1 88 ? 7.216 -7.581 -13.599 1.00 89.31 88 VAL A C 1
ATOM 663 O O . VAL A 1 88 ? 6.398 -7.847 -12.733 1.00 89.31 88 VAL A O 1
ATOM 666 N N . ASP A 1 89 ? 8.455 -8.032 -13.509 1.00 88.06 89 ASP A N 1
ATOM 667 C CA . ASP A 1 89 ? 8.859 -8.955 -12.449 1.00 88.06 89 ASP A CA 1
ATOM 668 C C . ASP A 1 89 ? 8.867 -8.265 -11.075 1.00 88.06 89 ASP A C 1
ATOM 670 O O . ASP A 1 89 ? 8.444 -8.853 -10.080 1.00 88.06 89 ASP A O 1
ATOM 674 N N . ASN A 1 90 ? 9.238 -6.983 -11.021 1.00 81.12 90 ASN A N 1
ATOM 675 C CA . ASN A 1 90 ? 9.299 -6.212 -9.781 1.00 81.12 90 ASN A CA 1
ATOM 676 C C . ASN A 1 90 ? 7.922 -5.928 -9.150 1.00 81.12 90 ASN A C 1
ATOM 678 O O . ASN A 1 90 ? 7.869 -5.677 -7.950 1.00 81.12 90 ASN A O 1
ATOM 682 N N . HIS A 1 91 ? 6.809 -5.976 -9.901 1.00 73.44 91 HIS A N 1
ATOM 683 C CA . HIS A 1 91 ? 5.466 -5.775 -9.322 1.00 73.44 91 HIS A CA 1
ATOM 684 C C . HIS A 1 91 ? 4.838 -7.053 -8.743 1.00 73.44 91 HIS A C 1
ATOM 686 O O . HIS A 1 91 ? 3.784 -6.977 -8.110 1.00 73.44 91 HIS A O 1
ATOM 692 N N . LEU A 1 92 ? 5.443 -8.222 -8.987 1.00 60.78 92 LEU A N 1
ATOM 693 C CA . LEU A 1 92 ? 4.914 -9.532 -8.587 1.00 60.78 92 LEU A CA 1
ATOM 694 C C . LEU A 1 92 ? 5.405 -10.004 -7.203 1.00 60.78 92 LEU A C 1
ATOM 696 O O . LEU A 1 92 ? 5.037 -11.104 -6.785 1.00 60.78 92 LEU A O 1
ATOM 700 N N . ILE A 1 93 ? 6.228 -9.205 -6.510 1.00 50.84 93 ILE A N 1
ATOM 701 C CA . ILE A 1 93 ? 6.937 -9.568 -5.265 1.00 50.84 93 ILE A CA 1
ATOM 702 C C . ILE A 1 93 ? 6.369 -8.837 -4.036 1.00 50.84 93 ILE A C 1
ATOM 704 O O . ILE A 1 93 ? 6.147 -7.606 -4.086 1.00 50.84 93 ILE A O 1
#

Foldseek 3Di:
DDDDPPPPPQDPLLLVLLVVLCVVPVVHACCSSCVSSVHHSVVSCVVQVGPVSSVVVSVVVVVVLLVVQLVQLPCPPDDNVSSVVSSVVSVVD

Sequence (93 aa):
MKTYPMELPADDKFLKALAVALVDHSNGTLKDIAQAAGVSKATLNRFCGTRANLVELLLNHASDLMNQMVADADLQHAPPLEALQRLVDNHLI